Protein AF-A0A2L1IPY6-F1 (afdb_monomer)

pLDDT: mean 92.5, std 2.79, range [78.5, 95.81]

Mean predicted aligned error: 4.95 Å

Solvent-accessible surface area (backbone atoms only — not comparable to full-atom values): 9178 Å² total; per-residue (Å²): 108,85,54,20,28,32,27,44,31,94,53,44,30,54,26,34,26,78,45,78,57,93,93,47,71,44,66,51,62,83,55,86,66,83,86,66,60,94,86,53,53,73,48,79,67,90,40,54,84,77,83,90,84,69,80,63,54,84,94,57,55,60,52,99,84,49,38,36,52,65,59,51,32,67,75,65,76,42,97,69,83,68,82,47,71,86,63,72,60,49,70,88,79,66,68,40,53,38,39,68,37,99,71,52,80,68,37,76,50,46,38,64,42,62,49,26,39,31,60,71,49,101,85,46,73,44,71,42,54,40,56,74,91,44,68,51,64,37,84,75,80,76,73,70,44,77,84

InterPro domains:
  IPR004100 ATPase, F1/V1/A1 complex, alpha/beta subunit, N-terminal domain [PF02874] (2-46)
  IPR022878 V-type ATP synthase catalytic alpha chain [PTHR43607] (1-147)
  IPR027417 P-loop containing nucleoside triphosphate hydrolase [G3DSA:3.40.50.300] (51-93)
  IPR031686 ATPsynthase alpha/beta subunit, barrel-sandwich domain [PF16886] (87-147)
  IPR036121 ATPase, F1/V1/A1 complex, alpha/beta subunit, N-terminal domain superfamily [SSF50615] (2-49)

Sequence (147 aa):
AMYELVRVGYFELVGEIIRLEGDMATIQVYEETSGVTVGDPVLRTGKPLSVELGPGIMGSIFDGIQRPLKDINVLTESIYIPKGINVPCLSRTAKWDFNPINIKLGSHLTGGDIYGIVHENTLVKQKLMLPPKSKGTVTYVAEPGSY

Foldseek 3Di:
DAQFWKQWFPLGFTWGFHDDDPPDTDIDTPDDCPPGDPPGDMGTPVDHLDDDDDAPPPPFDADPSQAGPVVQCVVVVDPDRDGSDDDDSHDPPAKWFKDFDPDDQFDKDAFQDFGIWTPNDPPDIDTDTHHHHDIDGDHDDDHGDID

Organism: Harmonia axyridis (NCBI:txid115357)

Radius of gyration: 19.63 Å; Cα contacts (8 Å, |Δi|>4): 255; chains: 1; bounding box: 44×33×51 Å

Secondary structure (DSSP, 8-state):
-TTEEEEETTTTEEEEEEEEETTEEEEEESS--TT--TT--EEEEEEES----STT-TT--B-TTS-BHHHHHHHHTSSSPPTT----SS-SS---EEEE-S--TT-EEETT-EEEEEE-SSS-EEEEE--TT-EEE----PPSEE-

Nearest PDB structures (foldseek):
  7tmm-assembly1_E  TM=9.741E-01  e=4.731E-18  Saccharomyces cerevisiae
  7tmq-assembly1_E  TM=9.773E-01  e=1.457E-17  Saccharomyces cerevisiae
  7tmo-assembly1_C  TM=9.375E-01  e=4.228E-18  Saccharomyces cerevisiae
  7uwb-assembly1_E  TM=9.878E-01  e=3.396E-16  Citrus x limon
  7uwa-assembly1_E  TM=9.598E-01  e=2.172E-15  Citrus x limon

Structure (mmCIF, N/CA/C/O backbone):
data_AF-A0A2L1IPY6-F1
#
_entry.id   AF-A0A2L1IPY6-F1
#
loop_
_atom_site.group_PDB
_atom_site.id
_atom_site.type_symbol
_atom_site.label_atom_id
_atom_site.label_alt_id
_atom_site.label_comp_id
_atom_site.label_asym_id
_atom_site.label_entity_id
_atom_site.label_seq_id
_atom_site.pdbx_PDB_ins_code
_atom_site.Cartn_x
_atom_site.Cartn_y
_atom_site.Cartn_z
_atom_site.occupancy
_atom_site.B_iso_or_equiv
_atom_site.auth_seq_id
_atom_site.auth_comp_id
_atom_site.auth_asym_id
_atom_site.auth_atom_id
_atom_site.pdbx_PDB_model_num
ATOM 1 N N . ALA A 1 1 ? -3.053 -10.901 -15.136 1.00 80.25 1 ALA A N 1
ATOM 2 C CA . ALA A 1 1 ? -4.394 -10.364 -15.423 1.00 80.25 1 ALA A CA 1
ATOM 3 C C . ALA A 1 1 ? -4.245 -8.941 -15.948 1.00 80.25 1 ALA A C 1
ATOM 5 O O . ALA A 1 1 ? -3.187 -8.349 -15.774 1.00 80.25 1 ALA A O 1
ATOM 6 N N . MET 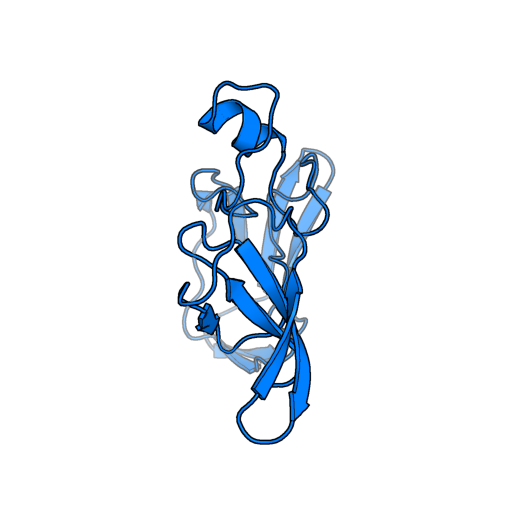A 1 2 ? -5.254 -8.410 -16.639 1.00 88.62 2 MET A N 1
ATOM 7 C CA . MET A 1 2 ? -5.252 -7.000 -17.052 1.00 88.62 2 MET A CA 1
ATOM 8 C C . MET A 1 2 ? -5.237 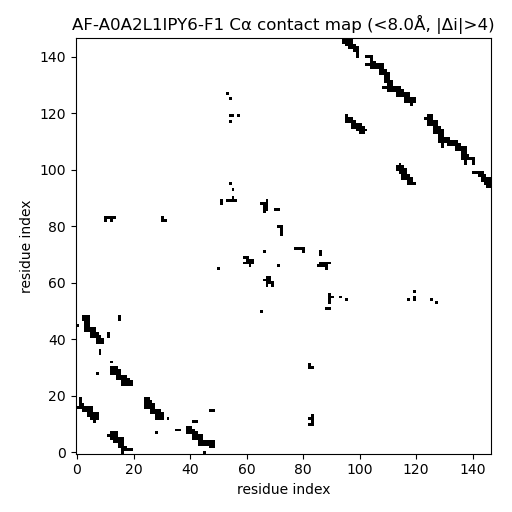-6.099 -15.801 1.00 88.62 2 MET A C 1
ATOM 10 O O . MET A 1 2 ? -5.886 -6.456 -14.816 1.00 88.62 2 MET A O 1
ATOM 14 N N . TYR A 1 3 ? -4.489 -4.989 -15.831 1.00 88.56 3 TYR A N 1
ATOM 15 C CA . TYR A 1 3 ? -4.261 -4.069 -14.698 1.00 88.56 3 TYR A CA 1
ATOM 16 C C . TYR A 1 3 ? -3.565 -4.691 -13.479 1.00 88.56 3 TYR A C 1
ATOM 18 O O . TYR A 1 3 ? -3.683 -4.213 -12.353 1.00 88.56 3 TYR A O 1
ATOM 26 N N . GLU A 1 4 ? -2.862 -5.806 -13.673 1.00 92.56 4 GLU A N 1
ATOM 27 C CA . GLU A 1 4 ? -2.078 -6.425 -12.610 1.00 92.56 4 GLU A CA 1
ATOM 28 C C . GLU A 1 4 ? -0.732 -5.717 -12.449 1.00 92.56 4 GLU A C 1
ATOM 30 O O . GLU A 1 4 ? -0.067 -5.402 -13.440 1.00 92.56 4 GLU A O 1
ATOM 35 N N . LEU A 1 5 ? -0.310 -5.537 -11.197 1.00 93.38 5 LEU A N 1
ATOM 36 C CA . LEU A 1 5 ? 1.012 -5.036 -10.865 1.00 93.38 5 LEU A CA 1
ATOM 37 C C . LEU A 1 5 ? 2.063 -6.142 -11.021 1.00 93.38 5 LEU A C 1
ATOM 39 O O . LEU A 1 5 ? 1.882 -7.279 -10.569 1.00 93.38 5 LEU A O 1
ATOM 43 N N . VAL A 1 6 ? 3.188 -5.802 -11.631 1.00 94.75 6 VAL A N 1
ATOM 44 C CA . VAL A 1 6 ? 4.306 -6.708 -11.899 1.00 94.75 6 VAL A CA 1
ATOM 45 C C . VAL A 1 6 ? 5.626 -6.077 -11.469 1.00 94.75 6 VAL A C 1
ATOM 47 O O . VAL A 1 6 ? 5.734 -4.858 -11.324 1.00 94.75 6 VAL A O 1
ATOM 50 N N . ARG A 1 7 ? 6.630 -6.924 -11.251 1.00 94.56 7 ARG A N 1
ATOM 51 C CA . ARG A 1 7 ? 8.014 -6.535 -10.967 1.00 94.56 7 ARG A CA 1
ATOM 52 C C . ARG A 1 7 ? 8.879 -6.943 -12.149 1.00 94.56 7 ARG A C 1
ATOM 54 O O . ARG A 1 7 ? 8.935 -8.128 -12.471 1.00 94.56 7 ARG A O 1
ATOM 61 N N . VAL A 1 8 ? 9.490 -5.969 -12.815 1.00 94.56 8 VAL A N 1
ATOM 62 C CA . VAL A 1 8 ? 10.226 -6.163 -14.073 1.00 94.56 8 VAL A CA 1
ATOM 63 C C . VAL A 1 8 ? 11.727 -6.066 -13.829 1.00 94.56 8 VAL A C 1
ATOM 65 O O . VAL A 1 8 ? 12.202 -5.089 -13.248 1.00 94.56 8 VAL A O 1
ATOM 68 N N . GLY A 1 9 ? 12.479 -7.044 -14.325 1.00 94.00 9 GLY A N 1
ATOM 69 C CA . GLY A 1 9 ? 13.933 -7.044 -14.235 1.00 94.00 9 GLY A CA 1
ATOM 70 C C . GLY A 1 9 ? 14.474 -7.504 -12.894 1.00 94.00 9 GLY A C 1
ATOM 71 O O . GLY A 1 9 ? 13.745 -7.697 -11.923 1.00 94.00 9 GLY A O 1
ATOM 72 N N . TYR A 1 10 ? 15.797 -7.640 -12.838 1.00 92.56 10 TYR A N 1
ATOM 73 C CA . TYR A 1 10 ? 16.515 -7.961 -11.600 1.00 92.56 10 TYR A CA 1
ATOM 74 C C . TYR A 1 10 ? 16.416 -6.855 -10.543 1.00 92.56 10 TYR A C 1
ATOM 76 O O . TYR A 1 10 ? 16.588 -7.120 -9.359 1.00 92.56 10 TYR A O 1
ATOM 84 N N . PHE A 1 11 ? 16.118 -5.626 -10.972 1.00 90.81 11 PHE A N 1
ATOM 85 C CA . PHE A 1 11 ? 15.832 -4.499 -10.087 1.00 90.81 11 PHE A CA 1
ATOM 86 C C . PHE A 1 11 ? 14.369 -4.448 -9.630 1.00 90.81 11 PHE A C 1
ATOM 88 O O . PHE A 1 11 ? 14.009 -3.525 -8.916 1.00 90.81 11 PHE A O 1
ATOM 95 N N . GLU A 1 12 ? 13.513 -5.391 -10.034 1.00 93.19 12 GLU A N 1
ATOM 96 C CA . GLU A 1 12 ? 12.111 -5.460 -9.598 1.00 93.19 12 GLU A CA 1
ATOM 97 C C . GLU A 1 12 ? 11.327 -4.142 -9.774 1.00 93.19 12 GLU A C 1
ATOM 99 O O . GLU A 1 12 ? 10.541 -3.726 -8.911 1.00 93.19 12 GLU A O 1
ATOM 104 N N . LEU A 1 13 ? 11.522 -3.488 -10.922 1.00 93.81 13 LEU A N 1
ATOM 105 C CA . LEU A 1 13 ? 10.872 -2.220 -11.247 1.00 93.81 13 LEU A CA 1
ATOM 106 C C . LEU A 1 13 ? 9.354 -2.388 -11.245 1.00 93.81 13 LEU A C 1
ATOM 108 O O . LEU A 1 13 ? 8.830 -3.365 -11.793 1.00 93.81 13 LEU A O 1
ATOM 112 N N . VAL A 1 14 ? 8.641 -1.433 -10.654 1.00 93.25 14 VAL A N 1
ATOM 113 C CA . VAL A 1 14 ? 7.175 -1.488 -10.611 1.00 93.25 14 VAL A CA 1
ATOM 114 C C . VAL A 1 14 ? 6.598 -1.220 -11.999 1.00 93.25 14 VAL A C 1
ATOM 116 O O . VAL A 1 14 ? 6.865 -0.181 -12.606 1.00 93.25 14 VAL A O 1
ATOM 119 N N . GLY A 1 15 ? 5.755 -2.133 -12.480 1.00 93.81 15 GLY A N 1
ATOM 120 C CA . GLY A 1 15 ? 4.981 -1.941 -13.701 1.00 93.81 15 GLY A CA 1
ATOM 121 C C . GLY A 1 15 ? 3.555 -2.471 -13.606 1.00 93.81 15 GLY A C 1
ATOM 122 O O . GLY A 1 15 ? 3.197 -3.181 -12.668 1.00 93.81 15 GLY A O 1
ATOM 123 N N . GLU A 1 16 ? 2.744 -2.135 -14.600 1.00 94.88 16 GLU A N 1
ATOM 124 C CA . GLU A 1 16 ? 1.343 -2.528 -14.724 1.00 94.88 16 GLU A CA 1
ATOM 125 C C . GLU A 1 16 ? 1.070 -3.121 -16.112 1.00 94.88 16 GLU A C 1
ATOM 127 O O . GLU A 1 16 ? 1.501 -2.581 -17.134 1.00 94.88 16 GLU A O 1
ATOM 132 N N . ILE A 1 17 ? 0.339 -4.238 -16.168 1.00 94.81 17 ILE A N 1
ATOM 133 C CA . ILE A 1 17 ? -0.079 -4.852 -17.437 1.00 94.81 17 ILE A CA 1
ATOM 134 C C . ILE A 1 17 ? -1.226 -4.046 -18.058 1.00 94.81 17 ILE A C 1
ATOM 136 O O . ILE A 1 17 ? -2.342 -4.046 -17.535 1.00 94.81 17 ILE A O 1
ATOM 140 N N . ILE A 1 18 ? -0.984 -3.458 -19.231 1.00 95.69 18 ILE A N 1
ATOM 141 C CA . ILE A 1 18 ? -1.965 -2.630 -19.957 1.00 95.69 18 ILE A CA 1
ATOM 142 C C . ILE A 1 18 ? -2.614 -3.347 -21.149 1.00 95.69 18 ILE A C 1
ATOM 144 O O . ILE A 1 18 ? -3.700 -2.966 -21.585 1.00 95.69 18 ILE A O 1
ATOM 148 N N . ARG A 1 19 ? -1.977 -4.394 -21.687 1.00 94.94 19 ARG A N 1
ATOM 149 C CA . ARG A 1 19 ? -2.495 -5.173 -22.824 1.00 94.94 19 ARG A C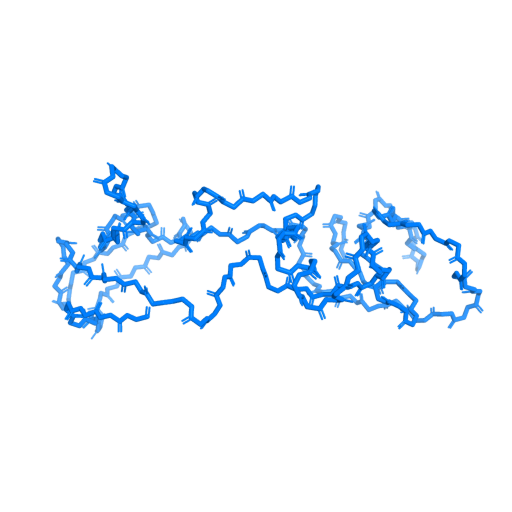A 1
ATOM 150 C C . ARG A 1 19 ? -2.042 -6.625 -22.737 1.00 94.94 19 ARG A C 1
ATOM 152 O O . ARG A 1 19 ? -0.942 -6.908 -22.268 1.00 94.94 19 ARG A O 1
ATOM 159 N N . LEU A 1 20 ? -2.895 -7.530 -23.206 1.00 93.69 20 LEU A N 1
ATOM 160 C CA . LEU A 1 20 ? -2.629 -8.963 -23.307 1.00 93.69 20 LEU A CA 1
ATOM 161 C C . LEU A 1 20 ? -2.954 -9.424 -24.730 1.00 93.69 20 LEU A C 1
ATOM 163 O O . LEU A 1 20 ? -4.050 -9.153 -25.222 1.00 93.69 20 LEU A O 1
ATOM 167 N N . GLU A 1 21 ? -2.014 -10.110 -25.372 1.00 95.44 21 GLU A N 1
ATOM 168 C CA . GLU A 1 21 ? -2.143 -10.659 -26.724 1.00 95.44 21 GLU A CA 1
ATOM 169 C C . GLU A 1 21 ? -1.640 -12.101 -26.742 1.00 95.44 21 GLU A C 1
ATOM 171 O O . GLU A 1 21 ? -0.440 -12.345 -26.820 1.00 95.44 21 GLU A O 1
ATOM 176 N N . GLY A 1 22 ? -2.555 -13.068 -26.647 1.00 93.56 22 GLY A N 1
ATOM 177 C CA . GLY A 1 22 ? -2.180 -14.480 -26.566 1.00 93.56 22 GLY A CA 1
ATOM 178 C C . GLY A 1 22 ? -1.311 -14.762 -25.337 1.00 93.56 22 GLY A C 1
ATOM 179 O O . GLY A 1 22 ? -1.782 -14.654 -24.204 1.00 93.56 22 GLY A O 1
ATOM 180 N N . ASP A 1 23 ? -0.057 -15.130 -25.576 1.00 92.94 23 ASP A N 1
ATOM 181 C CA . ASP A 1 23 ? 0.981 -15.402 -24.579 1.00 92.94 23 ASP A CA 1
ATOM 182 C C . ASP A 1 23 ? 1.858 -14.181 -24.239 1.00 92.94 23 ASP A C 1
ATOM 184 O O . ASP A 1 23 ? 2.646 -14.234 -23.293 1.00 92.94 23 ASP A O 1
ATOM 188 N N . MET A 1 24 ? 1.687 -13.064 -24.951 1.00 93.56 24 MET A N 1
ATOM 189 C CA . MET A 1 24 ? 2.438 -11.826 -24.748 1.00 93.56 24 MET A CA 1
ATOM 190 C C . MET A 1 24 ? 1.656 -10.813 -23.900 1.00 93.56 24 MET A C 1
ATOM 192 O O . MET A 1 24 ? 0.433 -10.683 -23.994 1.00 93.56 24 MET A O 1
ATOM 196 N N . ALA A 1 25 ? 2.377 -10.044 -23.081 1.00 94.62 25 ALA A N 1
ATOM 197 C CA . ALA A 1 25 ? 1.821 -8.973 -22.256 1.00 94.62 25 ALA A CA 1
ATOM 198 C C . ALA A 1 25 ? 2.595 -7.666 -22.470 1.00 94.62 25 ALA A C 1
ATOM 200 O O . ALA A 1 25 ? 3.823 -7.648 -22.410 1.00 94.62 25 ALA A O 1
ATOM 201 N N . THR A 1 26 ? 1.881 -6.558 -22.680 1.00 94.94 26 THR A N 1
ATOM 202 C CA . THR A 1 26 ? 2.474 -5.214 -22.691 1.00 94.94 26 THR A CA 1
ATOM 203 C C . THR A 1 26 ? 2.400 -4.627 -21.289 1.00 94.94 26 THR A C 1
ATOM 205 O O . THR A 1 26 ? 1.313 -4.513 -20.717 1.00 94.94 26 THR A O 1
ATOM 208 N N . ILE A 1 27 ? 3.557 -4.244 -20.752 1.00 95.62 27 ILE A N 1
ATOM 209 C CA . ILE A 1 27 ? 3.704 -3.702 -19.401 1.00 95.62 27 ILE A CA 1
ATOM 210 C C . ILE A 1 27 ? 4.146 -2.245 -19.502 1.00 95.62 27 ILE A C 1
ATOM 212 O O . ILE A 1 27 ? 5.122 -1.934 -20.183 1.00 95.62 27 ILE A O 1
ATOM 216 N N . GLN A 1 28 ? 3.443 -1.362 -18.802 1.00 95.31 28 GLN A N 1
ATOM 217 C CA . GLN A 1 28 ? 3.881 0.005 -18.562 1.00 95.31 28 GLN A CA 1
ATOM 218 C C . GLN A 1 28 ? 4.687 0.040 -17.264 1.00 95.31 28 GLN A C 1
ATOM 220 O O . GLN A 1 28 ? 4.180 -0.339 -16.214 1.00 95.31 28 GLN A O 1
ATOM 225 N N . VAL A 1 29 ? 5.939 0.486 -17.325 1.00 94.69 29 VAL A N 1
ATOM 226 C CA . VAL A 1 29 ? 6.819 0.598 -16.152 1.00 94.69 29 VAL A CA 1
ATOM 227 C C . VAL A 1 29 ? 6.740 2.026 -15.604 1.00 94.69 29 VAL A C 1
ATOM 229 O O . VAL A 1 29 ? 6.782 2.980 -16.380 1.00 94.69 29 VAL A O 1
ATOM 232 N N . TYR A 1 30 ? 6.596 2.182 -14.285 1.00 92.44 30 TYR A N 1
ATOM 233 C CA . TYR A 1 30 ? 6.490 3.496 -13.623 1.00 92.44 30 TYR A CA 1
ATOM 234 C C . TYR A 1 30 ? 7.846 4.081 -13.195 1.00 92.44 30 TYR A C 1
ATOM 236 O O . TYR A 1 30 ? 7.914 5.201 -12.694 1.00 92.44 30 TYR A O 1
ATOM 244 N N . GLU A 1 31 ? 8.923 3.325 -13.387 1.00 90.19 31 GLU A N 1
ATOM 245 C CA . GLU A 1 31 ? 10.308 3.712 -13.119 1.00 90.19 31 GLU A CA 1
ATOM 246 C C . GLU A 1 31 ? 11.125 3.761 -14.421 1.00 90.19 31 GLU A C 1
ATOM 248 O O . GLU A 1 31 ? 10.667 3.363 -15.492 1.00 90.19 31 GLU A O 1
ATOM 253 N N . GLU A 1 32 ? 12.363 4.250 -14.343 1.00 89.81 32 GLU A N 1
ATOM 254 C CA . GLU A 1 32 ? 13.252 4.310 -15.502 1.00 89.81 32 GLU A CA 1
ATOM 255 C C . GLU A 1 32 ? 13.709 2.905 -15.935 1.00 89.81 32 GLU A C 1
ATOM 257 O O . GLU A 1 32 ? 14.385 2.200 -15.184 1.00 89.81 32 GLU A O 1
ATOM 262 N N . THR A 1 33 ? 13.425 2.532 -17.184 1.00 92.19 33 THR A N 1
ATOM 263 C CA . THR A 1 33 ? 13.745 1.210 -17.755 1.00 92.19 33 THR A CA 1
ATOM 264 C C . THR A 1 33 ? 15.187 1.067 -18.250 1.00 92.19 33 THR A C 1
ATOM 266 O O . THR A 1 33 ? 15.551 0.031 -18.806 1.00 92.19 33 THR A O 1
ATOM 269 N N . SER A 1 34 ? 16.030 2.090 -18.081 1.00 90.88 34 SER A N 1
ATOM 270 C CA . SER A 1 34 ? 17.449 2.017 -18.438 1.00 90.88 34 SER A CA 1
ATOM 271 C C . SER A 1 34 ? 18.137 0.908 -17.640 1.00 90.88 34 SER A C 1
ATOM 273 O O . SER A 1 34 ? 18.186 0.977 -16.410 1.00 90.88 34 SER A O 1
ATOM 275 N N . GLY A 1 35 ? 18.681 -0.083 -18.350 1.00 88.69 35 GLY A N 1
ATOM 276 C CA . GLY A 1 35 ? 19.331 -1.265 -17.775 1.00 88.69 35 GLY A CA 1
ATOM 277 C C . GLY A 1 35 ? 18.503 -2.551 -17.842 1.00 88.69 35 GLY A C 1
ATOM 278 O O . GLY A 1 35 ? 19.047 -3.609 -17.550 1.00 88.69 35 GLY A O 1
ATOM 279 N N . VAL A 1 36 ? 17.232 -2.487 -18.255 1.00 93.31 36 VAL A N 1
ATOM 280 C CA . VAL A 1 36 ? 16.418 -3.686 -18.515 1.00 93.31 36 VAL A CA 1
ATOM 281 C C . VAL A 1 36 ? 16.873 -4.341 -19.818 1.00 93.31 36 VAL A C 1
ATOM 283 O O . VAL A 1 36 ? 17.002 -3.663 -20.843 1.00 93.31 36 VAL A O 1
ATOM 286 N N . THR A 1 37 ? 17.100 -5.656 -19.790 1.00 94.44 37 THR A N 1
ATOM 287 C CA . THR A 1 37 ? 17.564 -6.422 -20.959 1.00 94.44 37 THR A CA 1
ATOM 288 C C . THR A 1 37 ? 16.609 -7.547 -21.352 1.00 94.44 37 THR A C 1
ATOM 290 O O . THR A 1 37 ? 15.705 -7.920 -20.609 1.00 94.44 37 THR A O 1
ATOM 293 N N . VAL A 1 38 ? 16.771 -8.089 -22.563 1.00 94.50 38 VAL A N 1
ATOM 294 C CA . VAL A 1 38 ? 15.988 -9.251 -23.005 1.00 94.50 38 VAL A CA 1
ATOM 295 C C . VAL A 1 38 ? 16.421 -10.481 -22.207 1.00 94.50 38 VAL A C 1
ATOM 297 O O . VAL A 1 38 ? 17.603 -10.806 -22.171 1.00 94.50 38 VAL A O 1
ATOM 300 N N . GLY A 1 39 ? 15.455 -11.187 -21.619 1.00 93.81 39 GLY A N 1
ATOM 301 C CA . GLY A 1 39 ? 15.693 -12.359 -20.764 1.00 93.81 39 GLY A CA 1
ATOM 302 C C . GLY A 1 39 ? 15.554 -12.071 -19.268 1.00 93.81 39 GLY A C 1
ATOM 303 O O . GLY A 1 39 ? 15.471 -13.011 -18.478 1.00 93.81 39 GLY A O 1
ATOM 304 N N . ASP A 1 40 ? 15.459 -10.797 -18.891 1.00 94.94 40 ASP A N 1
ATOM 305 C CA . ASP A 1 40 ? 15.163 -10.370 -17.531 1.00 94.94 40 ASP A CA 1
ATOM 306 C C . ASP A 1 40 ? 13.818 -10.944 -17.029 1.00 94.94 40 ASP A C 1
ATOM 308 O O . ASP A 1 40 ? 12.830 -10.973 -17.775 1.00 94.94 40 ASP A O 1
ATOM 312 N N . PRO A 1 41 ? 13.739 -11.387 -15.760 1.00 95.19 41 PRO A N 1
ATOM 313 C CA . PRO A 1 41 ? 12.524 -11.982 -15.221 1.00 95.19 41 PRO A CA 1
ATOM 314 C C . PRO A 1 41 ? 11.420 -10.939 -15.007 1.00 95.19 41 PRO A C 1
ATOM 316 O O . PRO A 1 41 ? 11.678 -9.776 -14.696 1.00 95.19 41 PRO A O 1
ATOM 319 N N . VAL A 1 42 ? 10.166 -11.388 -15.103 1.00 95.25 42 VAL A N 1
ATOM 320 C CA . VAL A 1 42 ? 8.987 -10.597 -14.727 1.00 95.25 42 VAL A CA 1
ATOM 321 C C . VAL A 1 42 ? 8.173 -11.370 -13.699 1.00 95.25 42 VAL A C 1
ATOM 323 O O . VAL A 1 42 ? 7.613 -12.428 -13.998 1.00 95.25 42 VAL A O 1
ATOM 326 N N . LEU A 1 43 ? 8.097 -10.842 -12.478 1.00 94.94 43 LEU A N 1
ATOM 327 C CA . LEU A 1 43 ? 7.335 -11.447 -11.389 1.00 94.94 43 LEU A CA 1
ATOM 328 C C . LEU A 1 43 ? 5.935 -10.838 -11.325 1.00 94.94 43 LEU A C 1
ATOM 330 O O . LEU A 1 43 ? 5.747 -9.622 -11.351 1.00 94.94 43 LEU A O 1
ATOM 334 N N . ARG A 1 44 ? 4.939 -11.710 -11.215 1.00 92.69 44 ARG A N 1
ATOM 335 C CA . ARG A 1 44 ? 3.521 -11.355 -11.127 1.00 92.69 44 ARG A CA 1
ATOM 336 C C . ARG A 1 44 ? 3.093 -11.254 -9.670 1.00 92.69 44 ARG A C 1
ATOM 338 O O . ARG A 1 44 ? 3.349 -12.181 -8.905 1.00 92.69 44 ARG A O 1
ATOM 345 N N . THR A 1 45 ? 2.434 -10.160 -9.285 1.00 90.81 45 THR A N 1
ATOM 346 C CA . THR A 1 45 ? 1.941 -9.992 -7.903 1.00 90.81 45 THR A CA 1
ATOM 347 C C . THR A 1 45 ? 0.536 -10.556 -7.690 1.00 90.81 45 THR A C 1
ATOM 349 O O . THR A 1 45 ? 0.114 -10.753 -6.548 1.00 90.81 45 THR A O 1
ATOM 352 N N . GLY A 1 46 ? -0.210 -10.812 -8.769 1.00 91.62 46 GLY A N 1
ATOM 353 C CA . GLY A 1 46 ? -1.592 -11.290 -8.733 1.00 91.62 46 GLY A CA 1
ATOM 354 C C . GLY A 1 46 ? -2.605 -10.257 -8.235 1.00 91.62 46 GLY A C 1
ATOM 355 O O . GLY A 1 46 ? -3.769 -10.603 -8.027 1.00 91.62 46 GLY A O 1
ATOM 356 N N . LYS A 1 47 ? -2.186 -9.007 -8.011 1.00 90.62 47 LYS A N 1
ATOM 357 C CA . LYS A 1 47 ? -3.024 -7.935 -7.465 1.00 90.62 47 LYS A CA 1
ATOM 358 C C . LYS A 1 47 ? -2.890 -6.671 -8.318 1.00 90.62 47 LYS A C 1
ATOM 360 O O . LYS A 1 47 ? -1.830 -6.443 -8.899 1.00 90.62 47 LYS A O 1
ATOM 365 N N . PRO A 1 48 ? -3.948 -5.852 -8.416 1.00 92.44 48 PRO A N 1
ATOM 366 C CA . PRO A 1 48 ? -3.847 -4.549 -9.058 1.00 92.44 48 PRO A CA 1
ATOM 367 C C . PRO A 1 48 ? -3.027 -3.578 -8.205 1.00 92.44 48 PRO A C 1
ATOM 369 O O . PRO A 1 48 ? -2.814 -3.820 -7.008 1.00 92.44 48 PRO A O 1
ATOM 372 N N . LEU A 1 49 ? -2.624 -2.454 -8.802 1.00 89.75 49 LEU A N 1
ATOM 373 C CA . LEU A 1 49 ? -2.039 -1.343 -8.053 1.00 89.75 49 LEU A CA 1
ATOM 374 C C . LEU A 1 49 ? -2.985 -0.950 -6.911 1.00 89.75 49 LEU A C 1
ATOM 376 O O . LEU A 1 49 ? -4.159 -0.646 -7.117 1.00 89.75 49 LEU A O 1
ATOM 380 N N . SER A 1 50 ? -2.470 -1.035 -5.690 1.00 91.12 50 SER A N 1
ATOM 381 C CA . SER A 1 50 ? -3.227 -0.836 -4.459 1.00 91.12 50 SER A CA 1
ATOM 382 C C . SER A 1 50 ? -2.423 0.048 -3.524 1.00 91.12 50 SER A C 1
ATOM 384 O O . SER A 1 50 ? -1.197 -0.028 -3.505 1.00 91.12 50 SER A O 1
ATOM 386 N N . VAL A 1 51 ? -3.130 0.847 -2.734 1.00 93.31 51 VAL A N 1
ATOM 387 C CA . VAL A 1 51 ? -2.538 1.713 -1.717 1.00 93.31 51 VAL A CA 1
ATOM 388 C C . VAL A 1 51 ? -2.860 1.200 -0.324 1.00 93.31 51 VAL A C 1
ATOM 390 O O . VAL A 1 51 ? -3.923 0.619 -0.086 1.00 93.31 51 VAL A O 1
ATOM 393 N N . GLU A 1 52 ? -1.943 1.424 0.604 1.00 93.50 52 GLU A N 1
ATOM 394 C CA . GLU A 1 52 ? -2.152 1.132 2.011 1.00 93.50 52 GLU A CA 1
ATOM 395 C C . GLU A 1 52 ? -2.851 2.307 2.702 1.00 93.50 52 GLU A C 1
ATOM 397 O O . GLU A 1 52 ? -2.435 3.458 2.571 1.00 93.50 52 GLU A O 1
ATOM 402 N N . LEU A 1 53 ? -3.926 2.015 3.435 1.00 93.75 53 LEU A N 1
ATOM 403 C CA . LEU A 1 53 ? -4.713 3.003 4.166 1.00 93.75 53 LEU A CA 1
ATOM 404 C C . LEU A 1 53 ? -4.642 2.697 5.660 1.00 93.75 53 LEU A C 1
ATOM 406 O O . LEU A 1 53 ? -5.047 1.618 6.091 1.00 93.75 53 LEU A O 1
ATOM 410 N N . GLY A 1 54 ? -4.156 3.650 6.450 1.00 92.88 54 GLY A N 1
ATOM 411 C CA . GLY A 1 54 ? -4.014 3.488 7.893 1.00 92.88 54 GLY A CA 1
ATOM 412 C C . GLY A 1 54 ? -3.312 4.671 8.559 1.00 92.88 54 GLY A C 1
ATOM 413 O O . GLY A 1 54 ? -3.084 5.689 7.900 1.00 92.88 54 GLY A O 1
ATOM 414 N N . PRO A 1 55 ? -3.006 4.560 9.861 1.00 92.88 55 PRO A N 1
ATOM 415 C CA . PRO A 1 55 ? -2.238 5.564 10.594 1.00 92.88 55 PRO A CA 1
ATOM 416 C C . PRO A 1 55 ? -0.800 5.710 10.114 1.00 92.88 55 PRO A C 1
ATOM 418 O O . PRO 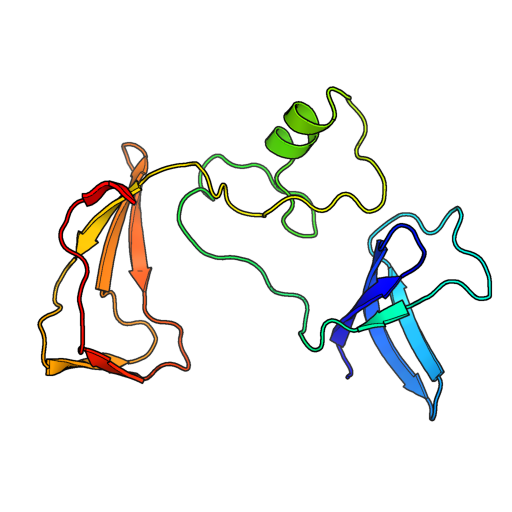A 1 55 ? -0.142 4.724 9.788 1.00 92.88 55 PRO A O 1
ATOM 421 N N . GLY A 1 56 ? -0.318 6.954 10.082 1.00 90.81 56 GLY A N 1
ATOM 422 C CA . GLY A 1 56 ? 1.009 7.328 9.587 1.00 90.81 56 GLY A CA 1
ATOM 423 C C . GLY A 1 56 ? 1.009 7.937 8.180 1.00 90.81 56 GLY A C 1
ATOM 424 O O . GLY A 1 56 ? 2.080 8.158 7.610 1.00 90.81 56 GLY A O 1
ATOM 425 N N . ILE A 1 57 ? -0.166 8.222 7.611 1.00 92.44 57 ILE A N 1
ATOM 426 C CA . ILE A 1 57 ? -0.299 8.923 6.324 1.00 92.44 57 ILE A CA 1
ATOM 427 C C . ILE A 1 57 ? -0.172 10.433 6.533 1.00 92.44 57 ILE A C 1
ATOM 429 O O . ILE A 1 57 ? 0.464 11.123 5.733 1.00 92.44 57 ILE A O 1
ATOM 433 N N . MET A 1 58 ? -0.774 10.967 7.595 1.00 90.12 58 MET A N 1
ATOM 434 C CA . MET A 1 58 ? -0.818 12.407 7.827 1.00 90.12 58 MET A CA 1
ATOM 435 C C . MET A 1 58 ? 0.561 12.929 8.232 1.00 90.12 58 MET A C 1
ATOM 437 O O . MET A 1 58 ? 1.148 12.499 9.220 1.00 90.12 58 MET A O 1
ATOM 441 N N . GLY A 1 59 ? 1.063 13.903 7.470 1.00 86.06 59 GLY A N 1
ATOM 442 C CA . GLY A 1 59 ? 2.406 14.462 7.651 1.00 86.06 59 GLY A CA 1
ATOM 443 C C . GLY A 1 59 ? 3.506 13.718 6.886 1.00 86.06 59 GLY A C 1
ATOM 444 O O . GLY A 1 59 ? 4.640 14.196 6.858 1.00 86.06 59 GLY A O 1
ATOM 445 N N . SER A 1 60 ? 3.176 12.604 6.228 1.00 91.12 60 SER A N 1
ATOM 446 C CA . SER A 1 60 ? 4.089 11.868 5.351 1.00 91.12 60 SER A CA 1
ATOM 447 C C . SER A 1 60 ? 4.012 12.393 3.914 1.00 91.12 60 SER A C 1
ATOM 449 O O . SER A 1 60 ? 2.955 12.814 3.444 1.00 91.12 60 SER A O 1
ATOM 451 N N . ILE A 1 61 ? 5.145 12.375 3.206 1.00 93.94 61 ILE A N 1
ATOM 452 C CA . ILE A 1 61 ? 5.242 12.760 1.790 1.00 93.94 61 ILE A CA 1
ATOM 453 C C . ILE A 1 61 ? 5.532 11.502 0.977 1.00 93.94 61 ILE A C 1
ATOM 455 O O . ILE A 1 61 ? 6.516 10.809 1.242 1.00 93.94 61 ILE A O 1
ATOM 459 N N . PHE A 1 62 ? 4.691 11.242 -0.019 1.00 93.94 62 PHE A N 1
ATOM 460 C CA . PHE A 1 62 ? 4.753 10.055 -0.864 1.00 93.94 62 PHE A CA 1
ATOM 461 C C . PHE A 1 62 ? 5.084 10.402 -2.317 1.00 93.94 62 PHE A C 1
ATOM 463 O O . PHE A 1 62 ? 4.778 11.501 -2.782 1.00 93.94 62 PHE A O 1
ATOM 470 N N . ASP A 1 63 ? 5.683 9.454 -3.035 1.00 91.62 63 ASP A N 1
ATOM 471 C CA . ASP A 1 63 ? 5.806 9.507 -4.494 1.00 91.62 63 ASP A CA 1
ATOM 472 C C . ASP A 1 63 ? 4.526 9.016 -5.213 1.00 91.62 63 ASP A C 1
ATOM 474 O O . ASP A 1 63 ? 3.513 8.696 -4.585 1.00 91.62 63 ASP A O 1
ATOM 478 N N . GLY A 1 64 ? 4.566 8.942 -6.549 1.00 90.19 64 GLY A N 1
ATOM 479 C CA . GLY A 1 64 ? 3.423 8.535 -7.381 1.00 90.19 64 GLY A CA 1
ATOM 480 C C . GLY A 1 64 ? 2.946 7.089 -7.190 1.00 90.19 64 GLY A C 1
ATOM 481 O O . GLY A 1 64 ? 1.856 6.758 -7.651 1.00 90.19 64 GLY A O 1
ATOM 482 N N . ILE A 1 65 ? 3.720 6.243 -6.502 1.00 90.12 65 ILE A N 1
ATOM 483 C CA . ILE A 1 65 ? 3.367 4.850 -6.188 1.00 90.12 65 ILE A CA 1
ATOM 484 C C . ILE A 1 65 ? 3.328 4.587 -4.674 1.00 90.12 65 ILE A C 1
ATOM 486 O O . ILE A 1 65 ? 3.436 3.446 -4.232 1.00 90.12 65 ILE A O 1
ATOM 490 N N . GLN A 1 66 ? 3.128 5.644 -3.880 1.00 92.75 66 GLN A N 1
ATOM 491 C CA . GLN A 1 66 ? 2.947 5.600 -2.428 1.00 92.75 66 GLN A CA 1
ATOM 492 C C . GLN A 1 66 ? 4.182 5.172 -1.608 1.00 92.75 66 GLN A C 1
ATOM 494 O O . GLN A 1 66 ? 4.043 4.619 -0.516 1.00 92.75 66 GLN A O 1
ATOM 499 N N . ARG A 1 67 ? 5.405 5.454 -2.067 1.00 93.12 67 ARG A N 1
ATOM 500 C CA . ARG A 1 67 ? 6.616 5.248 -1.251 1.00 93.12 67 ARG A CA 1
ATOM 501 C C . ARG A 1 67 ? 6.964 6.508 -0.444 1.00 93.12 67 ARG A C 1
ATOM 503 O O . ARG A 1 67 ? 6.989 7.597 -1.023 1.00 93.12 67 ARG A O 1
ATOM 510 N N . PRO A 1 68 ? 7.241 6.399 0.868 1.00 94.75 68 PRO A N 1
ATOM 511 C CA . PRO A 1 68 ? 7.566 7.547 1.712 1.00 94.75 68 PRO A CA 1
ATOM 512 C C . PRO A 1 68 ? 8.955 8.113 1.384 1.00 94.75 68 PRO A C 1
ATOM 514 O O . PRO A 1 68 ? 9.979 7.467 1.611 1.00 94.75 68 PRO A O 1
ATOM 517 N N . LEU A 1 69 ? 9.009 9.352 0.883 1.00 93.50 69 LEU A N 1
ATOM 518 C CA . LEU A 1 69 ? 10.259 9.989 0.437 1.00 93.50 69 LEU A CA 1
ATOM 519 C C . LEU A 1 69 ? 11.256 10.203 1.580 1.00 93.50 69 LEU A C 1
ATOM 521 O O . LEU A 1 69 ? 12.464 10.058 1.394 1.00 93.50 69 LEU A O 1
ATOM 525 N N . LYS A 1 70 ? 10.746 10.536 2.770 1.00 92.75 70 LYS A N 1
ATOM 526 C CA . LYS A 1 70 ? 11.573 10.734 3.964 1.00 92.75 70 LYS A CA 1
ATOM 527 C C . LYS A 1 70 ? 12.266 9.436 4.376 1.00 92.75 70 LYS A C 1
ATOM 529 O O . LYS A 1 70 ? 13.463 9.451 4.635 1.00 92.75 70 LYS A O 1
ATOM 534 N N . ASP A 1 71 ? 11.537 8.326 4.387 1.00 92.31 71 ASP A N 1
ATOM 535 C CA . ASP A 1 71 ? 12.084 7.037 4.810 1.00 92.31 71 ASP A CA 1
ATOM 536 C C . ASP A 1 71 ? 13.071 6.493 3.775 1.00 92.31 71 ASP A C 1
ATOM 538 O O . ASP A 1 71 ? 14.102 5.942 4.151 1.00 92.31 71 ASP A O 1
ATOM 542 N N . ILE A 1 72 ? 12.821 6.721 2.477 1.00 93.25 72 ILE A N 1
ATOM 543 C CA . ILE A 1 72 ? 13.797 6.429 1.415 1.00 93.25 72 ILE A CA 1
ATOM 544 C C . ILE A 1 72 ? 15.099 7.200 1.653 1.00 93.25 72 ILE A C 1
ATOM 546 O O . ILE A 1 72 ? 16.178 6.611 1.600 1.00 93.25 72 ILE A O 1
ATOM 550 N N . ASN A 1 73 ? 15.014 8.505 1.918 1.00 93.31 73 ASN A N 1
ATOM 551 C CA . ASN A 1 73 ? 16.194 9.333 2.156 1.00 93.31 73 ASN A CA 1
ATOM 552 C C . ASN A 1 73 ? 16.978 8.871 3.395 1.00 93.31 73 ASN A C 1
ATOM 554 O O . ASN A 1 73 ? 18.196 8.741 3.320 1.00 93.31 73 ASN A O 1
ATOM 558 N N . VAL A 1 74 ? 16.285 8.563 4.496 1.00 92.56 74 VAL A N 1
ATOM 559 C CA . VAL A 1 74 ? 16.914 8.053 5.725 1.00 92.56 74 VAL A CA 1
ATOM 560 C C . VAL A 1 74 ? 17.558 6.683 5.503 1.00 92.56 74 VAL A C 1
ATOM 562 O O . VAL A 1 74 ? 18.651 6.446 5.999 1.00 92.56 74 VAL A O 1
ATOM 565 N N . LEU A 1 75 ? 16.911 5.788 4.752 1.00 91.31 75 LEU A N 1
ATOM 566 C CA . LEU A 1 75 ? 17.419 4.436 4.498 1.00 91.31 75 LEU A CA 1
ATOM 567 C C . LEU A 1 75 ? 18.639 4.427 3.568 1.00 91.31 75 LEU A C 1
ATOM 569 O O . LEU A 1 75 ? 19.528 3.596 3.722 1.00 91.31 75 LEU A O 1
ATOM 573 N N . THR A 1 76 ? 18.643 5.302 2.565 1.00 91.81 76 THR A N 1
ATOM 574 C CA . THR A 1 76 ? 19.672 5.322 1.513 1.00 91.81 76 THR A CA 1
ATOM 575 C C . THR A 1 76 ? 20.804 6.302 1.790 1.00 91.81 76 THR A C 1
ATOM 577 O O . THR A 1 76 ? 21.812 6.257 1.089 1.00 91.81 76 THR A O 1
ATOM 580 N N . GLU A 1 77 ? 20.623 7.204 2.761 1.00 93.06 77 GLU A N 1
ATOM 581 C CA . GLU A 1 77 ? 21.543 8.301 3.093 1.00 93.06 77 GLU A CA 1
ATOM 582 C C . GLU A 1 77 ? 21.951 9.137 1.862 1.00 93.06 77 GLU A C 1
ATOM 584 O O . GLU A 1 77 ? 23.052 9.680 1.772 1.00 93.06 77 GLU A O 1
ATOM 589 N N . SER A 1 78 ? 21.046 9.244 0.884 1.00 92.75 78 SER A N 1
ATOM 590 C CA . SER A 1 78 ? 21.297 9.853 -0.421 1.00 92.75 78 SER A CA 1
ATOM 591 C C . SE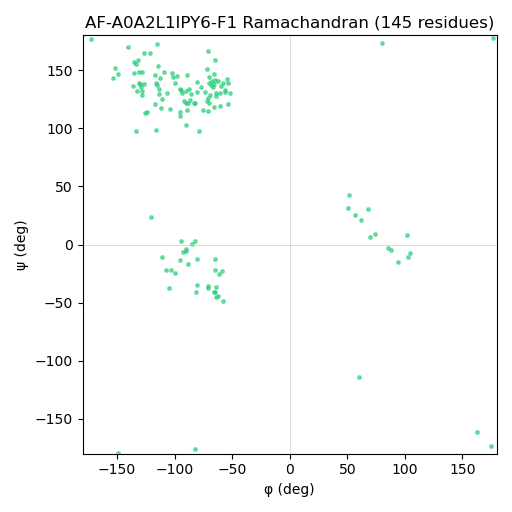R A 1 78 ? 20.186 10.821 -0.815 1.00 92.75 78 SER A C 1
ATOM 593 O O . SER A 1 78 ? 19.036 10.712 -0.386 1.00 92.75 78 SER A O 1
ATOM 595 N N . ILE A 1 79 ? 20.530 11.781 -1.673 1.00 92.88 79 ILE A N 1
ATOM 596 C CA . ILE A 1 79 ? 19.573 12.717 -2.282 1.00 92.88 79 ILE A CA 1
ATOM 597 C C . ILE A 1 79 ? 18.833 12.109 -3.484 1.00 92.88 79 ILE A C 1
ATOM 599 O O . ILE A 1 79 ? 17.864 12.692 -3.964 1.00 92.88 79 ILE A O 1
ATOM 603 N N . TYR A 1 80 ? 19.292 10.957 -3.983 1.00 91.69 80 TYR A N 1
ATOM 604 C CA . TYR A 1 80 ? 18.710 10.263 -5.131 1.00 91.69 80 TYR A CA 1
ATOM 605 C C . TYR A 1 80 ? 17.864 9.070 -4.687 1.00 91.69 80 TYR A C 1
ATOM 607 O O . TYR A 1 80 ? 18.202 8.394 -3.720 1.00 91.69 80 TYR A O 1
ATOM 615 N N . ILE A 1 81 ? 16.800 8.776 -5.438 1.00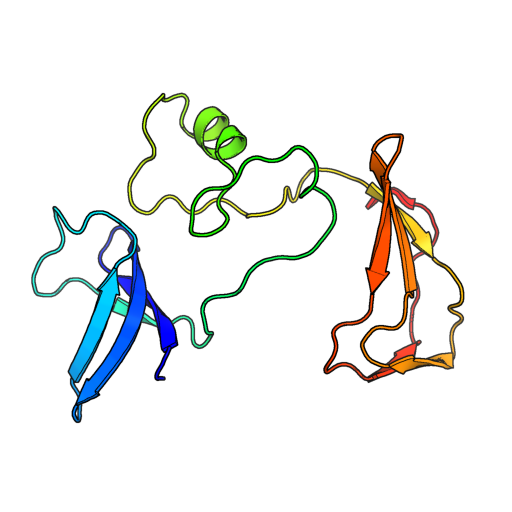 90.94 81 ILE A N 1
ATOM 616 C CA . ILE A 1 81 ? 15.950 7.598 -5.225 1.00 90.94 81 ILE A CA 1
ATOM 617 C C . ILE A 1 81 ? 16.526 6.430 -6.041 1.00 90.94 81 ILE A C 1
ATOM 619 O O . ILE A 1 81 ? 16.553 6.520 -7.272 1.00 90.94 81 ILE A O 1
ATOM 623 N N . PRO A 1 82 ? 16.991 5.338 -5.406 1.00 90.38 82 PRO A N 1
ATOM 624 C CA . PRO A 1 82 ? 17.471 4.165 -6.128 1.00 90.38 82 PRO A CA 1
ATOM 625 C C . PRO A 1 82 ? 16.345 3.472 -6.899 1.00 90.38 82 PRO A C 1
ATOM 627 O O . PRO A 1 82 ? 15.202 3.413 -6.441 1.00 90.38 82 PRO A O 1
ATOM 630 N N . LYS A 1 83 ? 16.685 2.892 -8.052 1.00 88.38 83 LYS A N 1
ATOM 631 C CA . LYS A 1 83 ? 15.752 2.089 -8.852 1.00 88.38 83 LYS A CA 1
ATOM 632 C C . LYS A 1 83 ? 15.358 0.825 -8.103 1.00 88.38 83 LYS A C 1
ATOM 634 O O . LYS A 1 83 ? 16.222 0.182 -7.505 1.00 88.38 83 LYS A O 1
ATOM 639 N N . GLY A 1 84 ? 14.080 0.463 -8.159 1.00 86.25 84 GLY A N 1
ATOM 640 C CA . GLY A 1 84 ? 13.619 -0.786 -7.559 1.00 86.25 84 GLY A CA 1
ATOM 641 C C . GLY A 1 84 ? 13.552 -0.767 -6.036 1.00 86.25 84 GLY A C 1
ATOM 642 O O . GLY A 1 84 ? 13.349 -1.807 -5.410 1.00 86.25 84 GLY A O 1
ATOM 643 N N . ILE A 1 85 ? 13.729 0.401 -5.406 1.00 90.25 85 ILE A N 1
ATOM 644 C CA . ILE A 1 85 ? 13.665 0.485 -3.953 1.00 90.25 85 ILE A CA 1
ATOM 645 C C . ILE A 1 85 ? 12.257 0.132 -3.464 1.00 90.25 85 ILE A C 1
ATOM 647 O O . ILE A 1 85 ? 11.248 0.688 -3.919 1.00 90.25 85 ILE A O 1
ATOM 651 N N . ASN A 1 86 ? 12.207 -0.803 -2.516 1.00 87.81 86 ASN A N 1
ATOM 652 C CA . ASN A 1 86 ? 10.982 -1.312 -1.926 1.00 87.81 86 ASN A CA 1
ATOM 653 C C . ASN A 1 86 ? 10.944 -0.956 -0.435 1.00 87.81 86 ASN A C 1
ATOM 655 O O . ASN A 1 86 ? 11.572 -1.620 0.389 1.00 87.81 86 ASN A O 1
ATOM 659 N N . VAL A 1 87 ? 10.225 0.116 -0.102 1.00 91.19 87 VAL A N 1
ATOM 660 C CA . VAL A 1 87 ? 10.020 0.587 1.276 1.00 91.19 87 VAL A CA 1
ATOM 661 C C . VAL A 1 87 ? 8.533 0.457 1.613 1.00 91.19 87 VAL A C 1
ATOM 663 O O . VAL A 1 87 ? 7.706 0.802 0.765 1.00 91.19 87 VAL A O 1
ATOM 666 N N . PRO A 1 88 ? 8.163 -0.030 2.814 1.00 91.94 88 PRO A N 1
ATOM 667 C CA . PRO A 1 88 ? 6.773 -0.036 3.260 1.00 91.94 88 PRO A CA 1
ATOM 668 C C . PRO A 1 88 ? 6.140 1.358 3.177 1.00 91.94 88 PRO A C 1
ATOM 670 O O . PRO A 1 88 ? 6.775 2.342 3.545 1.00 91.94 88 PRO A O 1
ATOM 673 N N . CYS A 1 89 ? 4.883 1.441 2.733 1.00 92.06 89 CYS A N 1
ATOM 674 C CA . CYS A 1 89 ? 4.172 2.717 2.627 1.00 92.06 89 CYS A CA 1
ATOM 675 C C . CYS A 1 89 ? 3.937 3.345 4.008 1.00 92.06 89 CYS A C 1
ATOM 677 O O . CYS A 1 89 ? 4.102 4.546 4.182 1.00 92.06 89 CYS A O 1
ATOM 679 N N . LEU A 1 90 ? 3.576 2.528 5.001 1.00 93.50 90 LEU A N 1
ATOM 680 C CA . LEU A 1 90 ? 3.418 2.951 6.392 1.00 93.50 90 LEU A CA 1
ATOM 681 C C . LEU A 1 90 ? 4.487 2.304 7.272 1.00 93.50 90 LEU A C 1
ATOM 683 O O . LEU A 1 90 ? 4.841 1.134 7.091 1.00 93.50 90 LEU A O 1
ATOM 687 N N . SER A 1 91 ? 4.970 3.059 8.260 1.00 91.50 91 SER A N 1
ATOM 688 C CA . SER A 1 91 ? 5.952 2.560 9.221 1.00 91.50 91 SER A CA 1
ATOM 689 C C . SER A 1 91 ? 5.401 1.367 10.005 1.00 91.50 91 SER A C 1
ATOM 691 O O . SER A 1 91 ? 4.307 1.417 10.563 1.00 91.50 91 SER A O 1
ATOM 693 N N . ARG A 1 92 ? 6.191 0.290 10.071 1.00 91.56 92 ARG A N 1
ATOM 694 C CA . ARG A 1 92 ? 5.890 -0.917 10.865 1.00 91.56 92 ARG A CA 1
ATOM 695 C C . ARG A 1 92 ? 6.428 -0.851 12.292 1.00 91.56 92 ARG A C 1
ATOM 697 O O . ARG A 1 92 ? 6.209 -1.773 13.066 1.00 91.56 92 ARG A O 1
ATOM 704 N N . THR A 1 93 ? 7.180 0.199 12.610 1.00 91.00 93 THR A N 1
ATOM 705 C CA . THR A 1 93 ? 7.817 0.399 13.917 1.00 91.00 93 THR A CA 1
ATOM 706 C C . THR A 1 93 ? 7.142 1.499 14.726 1.00 91.00 93 THR A C 1
ATOM 708 O O . THR A 1 93 ? 7.277 1.520 15.949 1.00 91.00 93 THR A O 1
ATOM 711 N N . ALA A 1 94 ? 6.423 2.408 14.060 1.00 90.88 94 ALA A N 1
ATOM 712 C CA . ALA A 1 94 ? 5.607 3.417 14.716 1.00 90.88 94 ALA A CA 1
ATOM 713 C C . ALA A 1 94 ? 4.475 2.741 15.490 1.00 90.88 94 ALA A C 1
ATOM 715 O O . ALA A 1 94 ? 3.763 1.906 14.935 1.00 90.88 94 ALA A O 1
ATOM 716 N N . LYS A 1 95 ? 4.326 3.126 16.759 1.00 93.50 95 LYS A N 1
ATOM 717 C CA . LYS A 1 95 ? 3.249 2.645 17.617 1.00 93.50 95 LYS A CA 1
ATOM 718 C C . LYS A 1 95 ? 2.148 3.677 17.743 1.00 93.50 95 LYS A C 1
ATOM 720 O O . LYS A 1 95 ? 2.433 4.873 17.839 1.00 93.50 95 LYS A O 1
ATOM 725 N N . TRP A 1 96 ? 0.915 3.201 17.807 1.00 94.25 96 TRP A N 1
ATOM 726 C CA . TRP A 1 96 ? -0.270 4.039 17.860 1.00 94.25 96 TRP A CA 1
ATOM 727 C C . TRP A 1 96 ? -1.213 3.613 18.980 1.00 94.25 96 TRP A C 1
ATOM 729 O O . TRP A 1 96 ? -1.470 2.426 19.176 1.00 94.25 96 TRP A O 1
ATOM 739 N N . ASP A 1 97 ? -1.776 4.596 19.683 1.00 93.94 97 ASP A N 1
ATOM 740 C CA . ASP A 1 97 ? -2.728 4.348 20.765 1.00 93.94 97 ASP A CA 1
ATOM 741 C C . ASP A 1 97 ? -4.115 4.030 20.196 1.00 93.94 97 ASP A C 1
ATOM 743 O O . ASP A 1 97 ? -4.899 4.917 19.825 1.00 93.94 97 ASP A O 1
ATOM 747 N N . PHE A 1 98 ? -4.406 2.736 20.122 1.00 94.88 98 PHE A N 1
ATOM 748 C CA . PHE A 1 98 ? -5.678 2.193 19.684 1.00 94.88 98 PHE A CA 1
ATOM 749 C C . PHE A 1 98 ? -6.703 2.230 20.816 1.00 94.88 98 PHE A C 1
ATOM 751 O O . PHE A 1 98 ? -6.453 1.751 21.921 1.00 94.88 98 PHE A O 1
ATOM 758 N N . ASN A 1 99 ? -7.891 2.749 20.509 1.00 94.50 99 ASN A N 1
ATOM 759 C CA . ASN A 1 99 ? -9.045 2.712 21.398 1.00 94.50 99 ASN A CA 1
ATOM 760 C C . ASN A 1 99 ? -10.240 2.075 20.666 1.00 94.50 99 ASN A C 1
ATOM 762 O O . ASN A 1 99 ? -10.742 2.682 19.712 1.00 94.50 99 ASN A O 1
ATOM 766 N N . PRO A 1 100 ? -10.718 0.884 21.072 1.00 93.25 100 PRO A N 1
ATOM 767 C CA . PRO A 1 100 ? -11.896 0.259 20.476 1.00 93.25 100 PRO A CA 1
ATOM 768 C C . PRO A 1 100 ? -13.164 1.061 20.797 1.00 93.25 100 PRO A C 1
ATOM 770 O O . PRO A 1 100 ? -13.333 1.561 21.910 1.00 93.25 100 PRO A O 1
ATOM 773 N N . ILE A 1 101 ? -14.078 1.188 19.828 1.00 89.44 101 ILE A N 1
ATOM 774 C CA . ILE A 1 101 ? -15.338 1.933 19.997 1.00 89.44 101 ILE A CA 1
ATOM 775 C C . ILE A 1 101 ? -16.488 1.133 19.403 1.00 89.44 101 ILE A C 1
ATO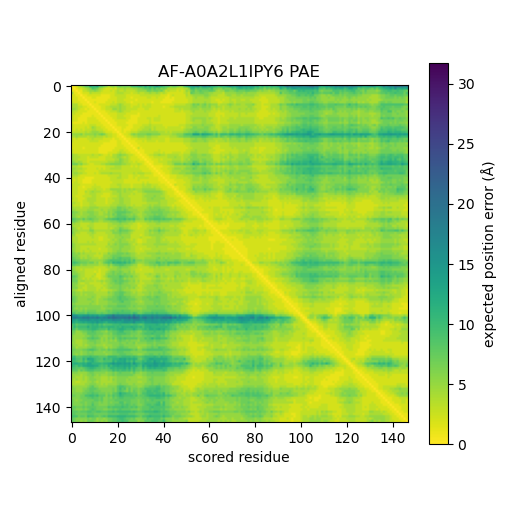M 777 O O . ILE A 1 101 ? -16.375 0.613 18.301 1.00 89.44 101 ILE A O 1
ATOM 781 N N . ASN A 1 102 ? -17.614 1.084 20.121 1.00 78.50 102 ASN A N 1
ATOM 782 C CA . ASN A 1 102 ? -18.877 0.504 19.651 1.00 78.50 102 ASN A CA 1
ATOM 783 C C . ASN A 1 102 ? -18.800 -0.970 19.205 1.00 78.50 102 ASN A C 1
ATOM 785 O O . ASN A 1 102 ? -19.646 -1.421 18.439 1.00 78.50 102 ASN A O 1
ATOM 789 N N . ILE A 1 103 ? -17.836 -1.740 19.722 1.00 88.44 103 ILE A N 1
ATOM 790 C CA . ILE A 1 103 ? -17.685 -3.169 19.427 1.00 88.44 103 ILE A CA 1
ATOM 791 C C . ILE A 1 103 ? -17.631 -3.994 20.711 1.00 88.44 103 ILE A C 1
ATOM 793 O O . ILE A 1 103 ? -16.998 -3.618 21.695 1.00 88.44 103 ILE A O 1
ATOM 797 N N . LYS A 1 104 ? -18.319 -5.134 20.700 1.00 88.50 104 LYS A N 1
ATOM 798 C CA . LYS A 1 104 ? -18.296 -6.152 21.759 1.00 88.50 104 LYS A CA 1
ATOM 799 C C . LYS A 1 104 ? -18.184 -7.532 21.124 1.00 88.50 104 LYS A C 1
ATOM 801 O O . LYS A 1 104 ? -18.604 -7.712 19.979 1.00 88.50 104 LYS A O 1
ATOM 806 N N . LEU A 1 105 ? -17.694 -8.511 21.879 1.00 92.69 105 LEU A N 1
ATOM 807 C CA . LEU A 1 105 ? -17.751 -9.917 21.473 1.00 92.69 105 LEU A CA 1
ATOM 808 C C . LEU A 1 105 ? -19.188 -10.296 21.082 1.00 92.69 105 LEU A C 1
ATOM 810 O O . LEU A 1 105 ? -20.135 -9.971 21.798 1.00 92.69 105 LEU A O 1
ATOM 814 N N . GLY A 1 106 ? -19.350 -10.928 19.921 1.00 92.31 106 GLY A N 1
ATOM 815 C CA . GLY A 1 106 ? -20.659 -11.286 19.367 1.00 92.31 106 GLY A CA 1
ATOM 816 C C . GLY A 1 106 ? -21.362 -10.185 18.561 1.00 92.31 106 GLY A C 1
ATOM 817 O O . GLY A 1 106 ? -22.421 -10.447 18.000 1.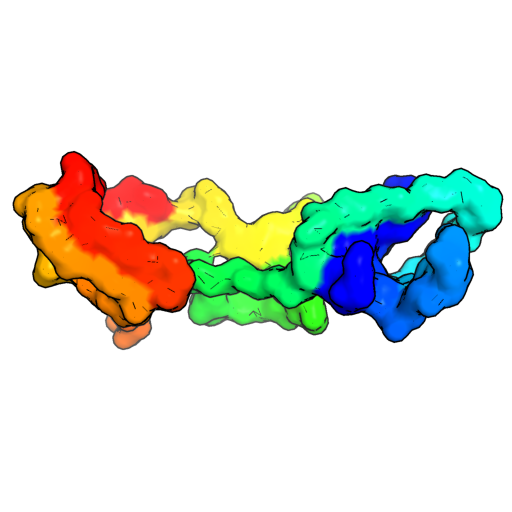00 92.31 106 GLY A O 1
ATOM 818 N N . SER A 1 107 ? -20.799 -8.975 18.452 1.00 91.25 107 SER A N 1
ATOM 819 C CA . SER A 1 107 ? -21.394 -7.909 17.626 1.00 91.25 107 SER A CA 1
ATOM 820 C C . SER A 1 107 ? -21.268 -8.231 16.139 1.00 91.25 107 SER A C 1
ATOM 822 O O . SER A 1 107 ? -20.252 -8.775 15.706 1.00 91.25 107 SER A O 1
ATOM 824 N N . HIS A 1 108 ? -22.275 -7.867 15.348 1.00 93.44 108 HIS A N 1
ATOM 825 C CA . HIS A 1 108 ? -22.209 -7.950 13.892 1.00 93.44 108 HIS A CA 1
ATOM 826 C C . HIS A 1 108 ? -21.602 -6.673 13.317 1.00 93.44 108 HIS A C 1
ATOM 828 O O . HIS A 1 108 ? -22.009 -5.581 13.704 1.00 93.44 108 HIS A O 1
ATOM 834 N N . LEU A 1 109 ? -20.656 -6.823 12.392 1.00 94.00 109 LEU A N 1
ATOM 835 C CA . LEU A 1 109 ? -20.037 -5.717 11.667 1.00 94.00 109 LEU A CA 1
ATOM 836 C C . LEU A 1 109 ? -20.101 -5.961 10.163 1.00 94.00 109 LEU A C 1
ATOM 838 O O . LEU A 1 109 ? -20.026 -7.103 9.689 1.00 94.00 109 LEU A O 1
ATOM 842 N N . THR A 1 110 ? -20.194 -4.870 9.419 1.00 95.31 110 THR A N 1
ATOM 843 C CA . THR A 1 110 ? -20.123 -4.828 7.964 1.00 95.31 110 THR A CA 1
ATOM 844 C C . THR A 1 110 ? -19.070 -3.823 7.502 1.00 95.31 110 THR A C 1
ATOM 846 O O . THR A 1 110 ? -18.563 -3.004 8.269 1.00 95.31 110 THR A O 1
ATOM 849 N N . GLY A 1 111 ? -18.684 -3.917 6.234 1.00 95.81 111 GLY A N 1
ATOM 850 C CA . GLY A 1 111 ? -17.691 -3.039 5.639 1.00 95.81 111 GLY A CA 1
ATOM 851 C C . GLY A 1 111 ? -18.072 -1.564 5.776 1.00 95.81 111 GLY A C 1
ATOM 852 O O . GLY A 1 111 ? -19.205 -1.184 5.490 1.00 95.81 111 GLY A O 1
ATOM 853 N N . GLY A 1 112 ? -17.109 -0.746 6.201 1.00 94.31 112 GLY A N 1
ATOM 854 C CA . GLY A 1 112 ? -17.299 0.671 6.520 1.00 94.31 112 GLY A CA 1
ATOM 855 C C . GLY A 1 112 ? -17.584 0.958 7.996 1.00 94.31 112 GLY A C 1
ATOM 856 O O . GLY A 1 112 ? -17.419 2.103 8.418 1.00 94.31 112 GLY A O 1
ATOM 857 N N . ASP A 1 113 ? -17.936 -0.050 8.798 1.00 94.44 113 ASP A N 1
ATOM 858 C CA . ASP A 1 113 ? -18.181 0.155 10.225 1.00 94.44 113 ASP A CA 1
ATOM 859 C C . ASP A 1 113 ? -16.895 0.537 10.956 1.00 94.44 113 ASP A C 1
ATOM 861 O O . ASP A 1 113 ? -15.835 -0.066 10.767 1.00 94.44 113 ASP A O 1
ATOM 865 N N . ILE A 1 114 ? -17.002 1.541 11.823 1.00 94.75 114 ILE A N 1
ATOM 866 C CA . ILE A 1 114 ? -15.893 2.021 12.644 1.00 94.75 114 ILE A CA 1
ATOM 867 C C . ILE A 1 114 ? -15.778 1.124 13.872 1.00 94.75 114 ILE A C 1
ATOM 869 O O . ILE A 1 114 ? -16.722 1.031 14.654 1.00 94.75 114 ILE A O 1
ATOM 873 N N . TYR A 1 115 ? -14.612 0.511 14.057 1.00 94.00 115 TYR A N 1
ATOM 874 C CA . TYR A 1 115 ? -14.354 -0.415 15.164 1.00 94.00 115 TYR A CA 1
ATOM 875 C C . TYR A 1 115 ? -13.360 0.145 16.195 1.00 94.00 115 TYR A C 1
ATOM 877 O O . TYR A 1 115 ? -13.215 -0.391 17.293 1.00 94.00 115 TYR A O 1
ATOM 885 N N . GLY A 1 116 ? -12.693 1.258 15.886 1.00 94.56 116 GLY A N 1
ATOM 886 C CA . GLY A 1 116 ? -11.839 1.951 16.842 1.00 94.56 116 GLY A CA 1
ATOM 887 C C . GLY A 1 116 ? -11.316 3.283 16.332 1.00 94.56 116 GLY A C 1
ATOM 888 O O . GLY A 1 116 ? -11.579 3.689 15.198 1.00 94.56 116 GLY A O 1
ATOM 889 N N . ILE A 1 117 ? -10.588 3.979 17.197 1.00 95.19 117 ILE A N 1
ATOM 890 C CA . ILE A 1 117 ? -9.964 5.267 16.905 1.00 95.19 117 ILE A CA 1
ATOM 891 C C . ILE A 1 117 ? -8.497 5.224 17.310 1.00 95.19 117 ILE A C 1
ATOM 893 O O . ILE A 1 117 ? -8.150 4.741 18.387 1.00 95.19 117 ILE A O 1
ATOM 897 N N . VAL A 1 118 ? -7.665 5.789 16.444 1.00 95.00 118 VAL A N 1
ATOM 898 C CA . VAL A 1 118 ? -6.252 6.070 16.676 1.00 95.00 118 VAL A CA 1
ATOM 899 C C . VAL A 1 118 ? -6.039 7.580 16.625 1.00 95.00 118 VAL A C 1
ATOM 901 O O . VAL A 1 118 ? -6.619 8.275 15.789 1.00 95.00 118 VAL A O 1
ATOM 904 N N . HIS A 1 119 ? -5.213 8.101 17.528 1.00 90.44 119 HIS A N 1
ATOM 905 C CA . HIS A 1 119 ? -4.789 9.498 17.494 1.00 90.44 119 HIS A CA 1
ATOM 906 C C . HIS A 1 119 ? -3.508 9.599 16.667 1.00 90.44 119 HIS A C 1
ATOM 908 O O . HIS A 1 119 ? -2.437 9.231 17.137 1.00 90.44 119 HIS A O 1
ATOM 914 N N . GLU A 1 120 ? -3.630 10.060 15.423 1.00 86.06 120 GLU A N 1
ATOM 915 C CA . GLU A 1 120 ? -2.488 10.162 14.507 1.00 86.06 120 GLU A CA 1
ATOM 916 C C . GLU A 1 120 ? -1.664 11.430 14.777 1.00 86.06 120 GLU A C 1
ATOM 918 O O . GLU A 1 120 ? -0.440 11.435 14.690 1.00 86.06 120 GLU A O 1
ATOM 923 N N . ASN A 1 121 ? -2.333 12.519 15.156 1.00 85.06 121 ASN A N 1
ATOM 924 C CA . ASN A 1 121 ? -1.694 13.719 15.684 1.00 85.06 121 ASN A CA 1
ATOM 925 C C . ASN A 1 121 ? -2.631 14.414 16.687 1.00 85.06 121 ASN A C 1
ATOM 927 O O . ASN A 1 121 ? -3.747 13.958 16.939 1.00 85.06 121 ASN A O 1
ATOM 931 N N . THR A 1 122 ? -2.195 15.540 17.255 1.00 84.62 122 THR A N 1
ATOM 932 C CA . THR A 1 122 ? -2.959 16.288 18.270 1.00 84.62 122 THR A CA 1
ATOM 933 C C . THR A 1 122 ? -4.337 16.757 17.780 1.00 84.62 122 THR A C 1
ATOM 935 O O . THR A 1 122 ? -5.223 17.008 18.594 1.00 84.62 122 THR A O 1
ATOM 938 N N . LEU A 1 123 ? -4.538 16.881 16.463 1.00 87.75 123 LEU A N 1
ATOM 939 C CA . LEU A 1 123 ? -5.758 17.418 15.856 1.00 87.75 123 LEU A CA 1
ATOM 940 C C . LEU A 1 123 ? -6.650 16.331 15.233 1.00 87.75 123 LEU A C 1
ATOM 942 O O . LEU A 1 123 ? -7.877 16.417 15.288 1.00 87.75 123 LEU A O 1
ATOM 946 N N . VAL A 1 124 ? -6.045 15.315 14.623 1.00 89.75 124 VAL A N 1
ATOM 947 C CA . VAL A 1 124 ? -6.704 14.331 13.766 1.00 89.75 124 VAL A CA 1
ATOM 948 C C . VAL A 1 124 ? -6.870 13.019 14.516 1.00 89.75 124 VAL A C 1
ATOM 950 O O . VAL A 1 124 ? -5.911 12.330 14.866 1.00 89.75 124 VAL A O 1
ATOM 953 N N . LYS A 1 125 ? -8.137 12.656 14.710 1.00 90.81 125 LYS A N 1
ATOM 954 C CA . LYS A 1 125 ? -8.553 11.338 15.183 1.00 90.81 125 LYS A CA 1
ATOM 955 C C . LYS A 1 125 ? -8.891 10.475 13.982 1.00 90.81 125 LYS A C 1
ATOM 957 O O . LYS A 1 125 ? -9.896 10.714 13.307 1.00 90.81 125 LYS A O 1
ATOM 962 N N . GLN A 1 126 ? -8.071 9.471 13.727 1.00 93.69 126 GLN A N 1
ATOM 963 C CA . GLN A 1 126 ? -8.280 8.553 12.628 1.00 93.69 126 GLN A CA 1
ATOM 964 C C . GLN A 1 126 ? -9.195 7.414 13.060 1.00 93.69 126 GLN A C 1
ATOM 966 O O . GLN A 1 126 ? -8.953 6.721 14.047 1.00 93.69 126 GLN A O 1
ATOM 971 N N . LYS A 1 127 ? -10.283 7.237 12.316 1.00 94.56 127 LYS A N 1
ATOM 972 C CA . LYS A 1 127 ? -11.266 6.184 12.558 1.00 94.56 127 LYS A CA 1
ATOM 973 C C . LYS A 1 127 ? -10.838 4.932 11.806 1.00 94.56 127 LYS A C 1
ATOM 975 O O . LYS A 1 127 ? -10.699 4.970 10.585 1.00 94.56 127 LYS A O 1
ATOM 980 N N . LEU A 1 128 ? -10.656 3.835 12.528 1.00 94.62 128 LEU A N 1
ATOM 981 C CA . LEU A 1 128 ? -10.375 2.536 11.935 1.00 94.62 128 LEU A CA 1
ATOM 982 C C . LEU A 1 128 ? -11.690 1.894 11.506 1.00 94.62 128 LEU A C 1
ATOM 984 O O . LEU A 1 128 ? -12.601 1.729 12.319 1.00 94.62 128 LEU A O 1
ATOM 988 N N . MET A 1 129 ? -11.785 1.577 10.217 1.00 95.19 129 MET A N 1
ATOM 989 C CA . MET A 1 129 ? -12.992 1.061 9.578 1.00 95.19 129 MET A CA 1
ATOM 990 C C . MET A 1 129 ? -12.765 -0.346 9.047 1.00 95.19 129 MET A C 1
ATOM 992 O O . MET A 1 129 ? -11.678 -0.673 8.565 1.00 95.19 129 MET A O 1
ATOM 996 N N . LEU A 1 130 ? -13.804 -1.175 9.099 1.00 95.06 130 LEU A N 1
ATOM 997 C CA . LEU A 1 130 ? -13.751 -2.512 8.528 1.00 95.06 130 LEU A CA 1
ATOM 998 C C . LEU A 1 130 ? -13.665 -2.426 6.990 1.00 95.06 130 LEU A C 1
ATOM 1000 O O . LEU A 1 130 ? -14.411 -1.647 6.387 1.00 95.06 130 LEU A O 1
ATOM 1004 N N . PRO A 1 131 ? -12.814 -3.228 6.320 1.00 95.69 131 PRO A N 1
ATOM 1005 C CA . PRO A 1 131 ? -12.736 -3.234 4.863 1.00 95.69 131 PRO A CA 1
ATOM 1006 C C . PRO A 1 131 ? -14.104 -3.482 4.201 1.00 95.69 131 PRO A C 1
ATOM 1008 O O . PRO A 1 131 ? -14.875 -4.314 4.680 1.00 95.69 131 PRO A O 1
ATOM 1011 N N . PRO A 1 132 ? -14.412 -2.828 3.066 1.00 93.88 132 PRO A N 1
ATOM 1012 C CA . PRO A 1 132 ? -15.764 -2.770 2.497 1.00 93.88 132 PRO A CA 1
ATOM 1013 C C . PRO A 1 132 ? -16.360 -4.134 2.113 1.00 93.88 132 PRO A C 1
ATOM 1015 O O . PRO A 1 132 ? -17.575 -4.293 2.077 1.00 93.88 132 PRO A O 1
ATOM 1018 N N . LYS A 1 133 ? -15.517 -5.130 1.816 1.00 93.75 133 LYS A N 1
ATOM 1019 C CA . LYS A 1 133 ? -15.944 -6.485 1.422 1.00 93.75 133 LYS A CA 1
ATOM 1020 C C . LYS A 1 133 ? -16.002 -7.471 2.593 1.00 93.75 133 LYS A C 1
ATOM 1022 O O . LYS A 1 133 ? -16.281 -8.649 2.378 1.00 93.75 133 LYS A O 1
ATOM 1027 N N . SER A 1 134 ? -15.738 -7.008 3.810 1.00 93.50 134 SER A N 1
ATOM 1028 C CA . SER A 1 134 ? -15.724 -7.834 5.014 1.00 93.50 134 SER A CA 1
ATOM 1029 C C . SER A 1 134 ? -17.032 -7.682 5.782 1.00 93.50 134 SER A C 1
ATOM 1031 O O . SER A 1 134 ? -17.566 -6.586 5.917 1.00 93.50 134 SER A O 1
ATOM 1033 N N . LYS A 1 135 ? -17.550 -8.795 6.300 1.00 94.81 135 LYS A N 1
ATOM 1034 C CA . LYS A 1 135 ? -18.706 -8.830 7.199 1.00 94.81 135 LYS A CA 1
ATOM 1035 C C . LYS A 1 135 ? -18.607 -10.042 8.107 1.00 94.81 135 LYS A C 1
ATOM 1037 O O . LYS A 1 135 ? -18.038 -11.059 7.706 1.00 94.81 135 LYS A O 1
ATOM 1042 N N . GLY A 1 136 ? -19.184 -9.963 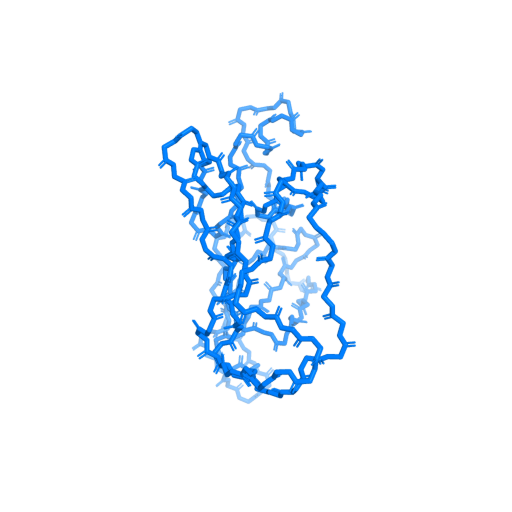9.294 1.00 94.94 136 GLY A N 1
ATOM 1043 C CA . GLY A 1 136 ? -19.204 -11.105 10.196 1.00 94.94 136 GLY A CA 1
ATOM 1044 C C . GLY A 1 136 ? -19.524 -10.726 11.627 1.00 94.94 136 GLY A C 1
ATOM 1045 O O . GLY A 1 136 ? -20.069 -9.659 11.901 1.00 94.94 136 GLY A O 1
ATOM 1046 N N . THR A 1 137 ? -19.178 -11.637 12.527 1.00 95.75 137 THR A N 1
ATOM 1047 C CA . THR A 1 137 ? -19.390 -11.492 13.963 1.00 95.75 137 THR A CA 1
ATOM 1048 C C . THR A 1 137 ? -18.046 -11.390 14.667 1.00 95.75 137 THR A C 1
ATOM 1050 O O . THR A 1 137 ? -17.134 -12.167 14.390 1.00 95.75 137 THR A O 1
ATOM 1053 N N . VAL A 1 138 ? -17.924 -10.430 15.578 1.00 95.00 138 VAL A N 1
ATOM 1054 C CA . VAL A 1 138 ? -16.700 -10.171 16.339 1.00 95.00 138 VAL A CA 1
ATOM 1055 C C . VAL A 1 138 ? -16.394 -11.345 17.271 1.00 95.00 138 VAL A C 1
ATOM 1057 O O . VAL A 1 138 ? -17.166 -11.632 18.187 1.00 95.00 138 VAL A O 1
ATOM 1060 N N . THR A 1 139 ? -15.250 -11.998 17.063 1.00 95.50 139 THR A N 1
ATOM 1061 C CA . THR A 1 139 ? -14.744 -13.098 17.907 1.00 95.50 139 THR A CA 1
ATOM 1062 C C . THR A 1 139 ? -13.685 -12.648 18.905 1.00 95.50 139 THR A C 1
ATOM 1064 O O . THR A 1 139 ? -13.506 -13.286 19.938 1.00 95.50 139 THR A O 1
ATOM 1067 N N . TYR A 1 140 ? -12.987 -11.556 18.602 1.00 94.44 140 TYR A N 1
ATOM 1068 C CA . TYR A 1 140 ? -11.928 -10.989 19.423 1.00 94.44 140 TYR A CA 1
ATOM 1069 C C . TYR A 1 140 ? -11.810 -9.488 19.152 1.00 94.44 140 TYR A C 1
ATOM 1071 O O . TYR A 1 140 ? -11.962 -9.043 18.013 1.00 94.44 140 TYR A O 1
ATOM 1079 N N . VAL A 1 141 ? -11.528 -8.724 20.205 1.00 93.56 141 VAL A N 1
ATOM 1080 C CA . VAL A 1 141 ? -11.204 -7.298 20.145 1.00 93.56 141 VAL A CA 1
ATOM 1081 C C . VAL A 1 141 ? -9.964 -7.081 20.997 1.00 93.56 141 VAL A C 1
ATOM 1083 O O . VAL A 1 141 ? -9.901 -7.573 22.121 1.00 93.56 141 VAL A O 1
ATOM 1086 N N . ALA A 1 142 ? -8.983 -6.367 20.454 1.00 93.81 142 ALA A N 1
ATOM 1087 C CA . ALA A 1 142 ? -7.803 -5.967 21.203 1.00 93.81 142 ALA A CA 1
ATOM 1088 C C . ALA A 1 142 ? -8.169 -4.905 22.256 1.00 93.81 142 ALA A C 1
ATOM 1090 O O . ALA A 1 142 ? -8.971 -4.010 21.983 1.00 93.81 142 ALA A O 1
ATOM 1091 N N . GLU A 1 143 ? -7.593 -5.013 23.452 1.00 93.50 143 GLU A N 1
ATOM 1092 C CA . GLU A 1 143 ? -7.771 -4.020 24.518 1.00 93.50 143 GLU A CA 1
ATOM 1093 C C . GLU A 1 143 ? -7.165 -2.659 24.116 1.00 93.50 143 GLU A C 1
ATOM 1095 O O . GLU A 1 143 ? -6.305 -2.603 23.232 1.00 93.50 143 GLU A O 1
ATOM 1100 N N . PRO A 1 144 ? -7.586 -1.541 24.736 1.00 94.69 144 PRO A N 1
ATOM 1101 C CA . PRO A 1 144 ? -6.948 -0.252 24.507 1.00 94.69 144 PRO A CA 1
ATOM 1102 C C . PRO A 1 144 ? -5.447 -0.319 24.814 1.00 94.69 144 PRO A C 1
ATOM 1104 O O . PRO A 1 144 ? -5.043 -0.802 25.874 1.00 94.69 144 PRO A O 1
ATOM 1107 N N . GLY A 1 145 ? -4.612 0.173 23.902 1.00 93.75 145 GLY A N 1
ATOM 1108 C CA . GLY A 1 145 ? -3.166 0.052 24.048 1.00 93.75 145 GLY A CA 1
ATOM 1109 C C . GLY A 1 145 ? -2.378 0.599 22.867 1.00 93.75 145 GLY A C 1
ATOM 1110 O O . GLY A 1 145 ? -2.946 1.049 21.875 1.00 93.75 145 GLY A O 1
ATOM 1111 N N . SER A 1 146 ? -1.055 0.550 23.001 1.00 94.81 146 SER A N 1
ATOM 1112 C CA . SER A 1 146 ? -0.110 1.008 21.985 1.00 94.81 146 SER A CA 1
ATOM 1113 C C . SER A 1 146 ? 0.335 -0.174 21.123 1.00 94.81 146 SER A C 1
ATOM 1115 O O . SER A 1 146 ? 0.992 -1.091 21.634 1.00 94.81 146 SER A O 1
ATOM 1117 N N . TYR A 1 147 ? -0.042 -0.154 19.843 1.00 92.75 147 TYR A N 1
ATOM 1118 C CA . TYR A 1 147 ? 0.218 -1.213 18.859 1.00 92.75 147 TYR A CA 1
ATOM 1119 C C . TYR A 1 147 ? 1.131 -0.729 17.745 1.00 92.75 147 TYR A C 1
ATOM 1121 O O . TYR A 1 147 ? 0.949 0.432 17.318 1.00 92.75 147 TYR A O 1
#